Protein AF-A0AAP8NMT0-F1 (afdb_monomer_lite)

Secondary structure (DSSP, 8-state):
--HHHHHHHHHHHHHHHHHHHHHHHHHHHHHHHHHTS-TT-HHHHHHHHHHHHHHHHHHHHHHHHHHHHHT--

pLDDT: mean 97.11, std 3.88, range [67.81, 98.75]

Structure (mmCIF, N/CA/C/O backbone):
data_AF-A0AAP8NMT0-F1
#
_entry.id   AF-A0AAP8NMT0-F1
#
loop_
_atom_site.group_PDB
_atom_site.id
_atom_site.type_symbol
_atom_site.label_atom_id
_atom_site.label_alt_id
_atom_site.label_comp_id
_atom_site.label_asym_id
_atom_site.label_entity_id
_atom_site.label_seq_id
_atom_site.pdbx_PDB_ins_code
_atom_site.Cartn_x
_atom_site.Cartn_y
_atom_site.Cartn_z
_atom_site.occupancy
_atom_site.B_iso_or_equiv
_atom_site.auth_seq_id
_atom_site.auth_comp_id
_atom_site.auth_asym_id
_atom_site.auth_atom_id
_atom_site.pdbx_PDB_model_num
ATOM 1 N N . MET A 1 1 ? -15.665 5.876 22.240 1.00 88.06 1 MET A N 1
ATOM 2 C CA . MET A 1 1 ? -16.304 6.545 21.068 1.00 88.06 1 MET A CA 1
ATOM 3 C C . MET A 1 1 ? -17.787 6.142 20.878 1.00 88.06 1 MET A C 1
ATOM 5 O O . MET A 1 1 ? -18.246 5.267 21.605 1.00 88.06 1 MET A O 1
ATOM 9 N N . ASN A 1 2 ? -18.586 6.762 19.983 1.00 95.06 2 ASN A N 1
ATOM 10 C CA . ASN A 1 2 ? -19.958 6.276 19.683 1.00 95.06 2 ASN A CA 1
ATOM 11 C C . ASN A 1 2 ? -19.937 5.207 18.569 1.00 95.06 2 ASN A C 1
ATOM 13 O O . ASN A 1 2 ? -18.938 5.086 17.865 1.00 95.06 2 ASN A O 1
ATOM 17 N N . LYS A 1 3 ? -21.023 4.432 18.411 1.00 94.88 3 LYS A N 1
ATOM 18 C CA . LYS A 1 3 ? -21.066 3.308 17.454 1.00 94.88 3 LYS A CA 1
ATOM 19 C C . LYS A 1 3 ? -20.797 3.740 16.009 1.00 94.88 3 LYS A C 1
ATOM 21 O O . LYS A 1 3 ? -20.091 3.034 15.306 1.00 94.88 3 LYS A O 1
ATOM 26 N N . GLN A 1 4 ? -21.348 4.878 15.590 1.00 97.06 4 GLN A N 1
ATOM 27 C CA . GLN A 1 4 ? -21.183 5.376 14.225 1.00 97.06 4 GLN A CA 1
ATOM 28 C C . GLN A 1 4 ? -19.719 5.731 13.935 1.00 97.06 4 GLN A C 1
ATOM 30 O O . GLN A 1 4 ? -19.170 5.272 12.947 1.00 97.06 4 GLN A O 1
ATOM 35 N N . ARG A 1 5 ? -19.070 6.468 14.843 1.00 97.06 5 ARG A N 1
ATOM 36 C CA . ARG A 1 5 ? -17.661 6.862 14.703 1.00 97.06 5 ARG A CA 1
ATOM 37 C C . ARG A 1 5 ? -16.696 5.674 14.763 1.00 97.06 5 ARG A C 1
ATOM 39 O O . ARG A 1 5 ? -15.703 5.692 14.059 1.00 97.06 5 ARG A O 1
ATOM 46 N N . ARG A 1 6 ? -16.988 4.643 15.573 1.00 95.62 6 ARG A N 1
ATOM 47 C CA . ARG A 1 6 ? -16.218 3.381 15.550 1.00 95.62 6 ARG A CA 1
ATOM 48 C C . ARG A 1 6 ? -16.284 2.710 14.191 1.00 95.62 6 ARG A C 1
ATOM 50 O O . ARG A 1 6 ? -15.243 2.394 13.643 1.00 95.62 6 ARG A O 1
ATOM 57 N N . LYS A 1 7 ? -17.489 2.584 13.633 1.00 96.00 7 LYS A N 1
ATOM 58 C CA . LYS A 1 7 ? -17.657 2.008 12.302 1.00 96.00 7 LYS A CA 1
ATOM 59 C C . LYS A 1 7 ? -16.896 2.807 11.239 1.00 96.00 7 LYS A C 1
ATOM 61 O O . LYS A 1 7 ? -16.228 2.222 10.410 1.00 96.00 7 LYS A O 1
ATOM 66 N N . GLU A 1 8 ? -16.964 4.136 11.284 1.00 97.44 8 GLU A N 1
ATOM 67 C CA . GLU A 1 8 ? -16.216 4.981 10.342 1.00 97.44 8 GLU A CA 1
ATOM 68 C C . GLU A 1 8 ? -14.694 4.784 10.451 1.00 97.44 8 GLU A C 1
ATOM 70 O O . GLU A 1 8 ? -14.001 4.903 9.449 1.00 97.44 8 GLU A O 1
ATOM 75 N N . ILE A 1 9 ? -14.168 4.468 11.638 1.00 97.31 9 ILE A N 1
ATOM 76 C CA . ILE A 1 9 ? -12.742 4.162 11.833 1.00 97.31 9 ILE A CA 1
ATOM 77 C C . ILE A 1 9 ? -12.387 2.754 11.353 1.00 97.31 9 ILE A C 1
ATOM 79 O O . ILE A 1 9 ? -11.350 2.603 10.717 1.00 97.31 9 ILE A O 1
ATOM 83 N N . GLU A 1 10 ? -13.249 1.763 11.590 1.00 96.38 10 GLU A N 1
ATOM 84 C CA . GLU A 1 10 ? -13.119 0.420 10.999 1.00 96.38 10 GLU A CA 1
ATOM 85 C C . GLU A 1 10 ? -13.092 0.518 9.462 1.00 96.38 10 GLU A C 1
ATOM 87 O O . GLU A 1 10 ? -12.164 0.029 8.829 1.00 96.38 10 GLU A O 1
ATOM 92 N N . ASP A 1 11 ? -14.027 1.268 8.865 1.00 97.62 11 ASP A N 1
ATOM 93 C CA . ASP A 1 11 ? -14.072 1.489 7.416 1.00 97.62 11 ASP A CA 1
ATOM 94 C C . ASP A 1 11 ? -12.788 2.199 6.910 1.00 97.62 11 ASP A C 1
ATOM 96 O O . ASP A 1 11 ? -12.306 1.925 5.811 1.00 97.62 11 ASP A O 1
ATOM 100 N N . LEU A 1 12 ? -12.211 3.138 7.676 1.00 98.25 12 LEU A N 1
ATOM 101 C CA . LEU A 1 12 ? -10.938 3.788 7.322 1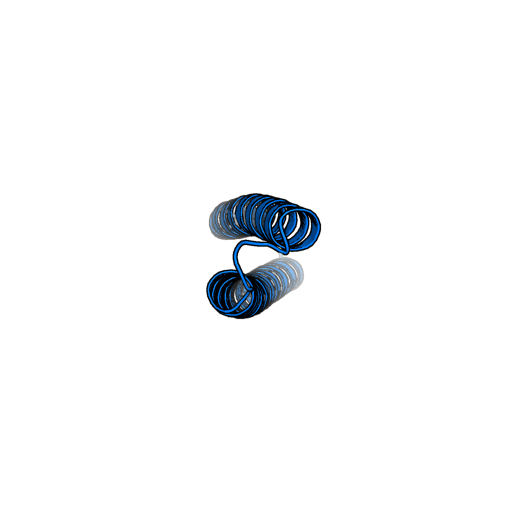.00 98.25 12 LEU A CA 1
ATOM 102 C C . LEU A 1 12 ? -9.749 2.823 7.389 1.00 98.25 12 LEU A C 1
ATOM 104 O O . LEU A 1 12 ? -8.878 2.893 6.524 1.00 98.25 12 LEU A O 1
ATOM 108 N N . HIS A 1 13 ? -9.712 1.948 8.393 1.00 97.94 13 HIS A N 1
ATOM 109 C CA . HIS A 1 13 ? -8.686 0.916 8.538 1.00 97.94 13 HIS A CA 1
ATOM 110 C C . HIS A 1 13 ? -8.719 -0.054 7.352 1.00 97.94 13 HIS A C 1
ATOM 112 O O . HIS A 1 13 ? -7.703 -0.190 6.670 1.00 97.94 13 HIS A O 1
ATOM 118 N N . ASP A 1 14 ? -9.898 -0.579 7.004 1.00 98.06 14 ASP A N 1
ATOM 119 C CA . ASP A 1 14 ? -10.083 -1.450 5.836 1.00 98.06 14 ASP A CA 1
ATOM 120 C C . ASP A 1 14 ? -9.623 -0.754 4.540 1.00 98.06 14 ASP A C 1
ATOM 122 O O . ASP A 1 14 ? -8.950 -1.340 3.689 1.00 98.06 14 ASP A O 1
ATOM 126 N N . ASN A 1 15 ? -9.956 0.530 4.365 1.00 98.56 15 ASN A N 1
ATOM 127 C CA . ASN A 1 15 ? -9.520 1.293 3.193 1.00 98.56 15 ASN A CA 1
ATOM 128 C C . ASN A 1 15 ? -7.993 1.447 3.132 1.00 98.56 15 ASN A C 1
ATOM 130 O O . ASN A 1 15 ? -7.420 1.349 2.049 1.00 98.56 15 ASN A O 1
ATOM 134 N N . LEU A 1 16 ? -7.330 1.686 4.267 1.00 98.56 16 LEU A N 1
ATOM 135 C CA . LEU A 1 16 ? -5.870 1.781 4.319 1.00 98.56 16 LEU A CA 1
ATOM 136 C C . LEU A 1 16 ? -5.202 0.439 4.008 1.00 98.56 16 LEU A C 1
ATOM 138 O O . LEU A 1 16 ? -4.213 0.438 3.282 1.00 98.56 16 LEU A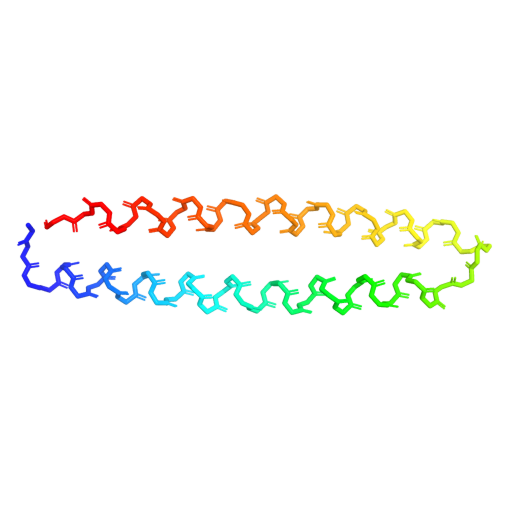 O 1
ATOM 142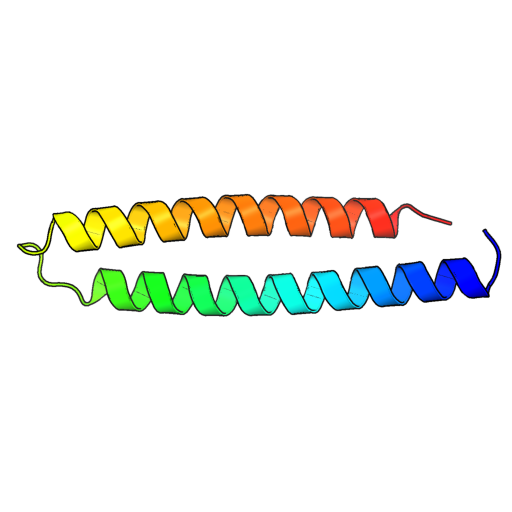 N N . GLN A 1 17 ? -5.753 -0.683 4.483 1.00 98.44 17 GLN A N 1
ATOM 143 C CA . GLN A 1 17 ? -5.257 -2.018 4.130 1.00 98.44 17 GLN A CA 1
ATOM 144 C C . GLN A 1 17 ? -5.330 -2.263 2.619 1.00 98.44 17 GLN A C 1
ATOM 146 O O . GLN A 1 17 ? -4.331 -2.619 2.004 1.00 98.44 17 GLN A O 1
ATOM 151 N N . ASN A 1 18 ? -6.475 -1.967 1.995 1.00 98.56 18 ASN A N 1
ATOM 152 C CA . ASN A 1 18 ? -6.628 -2.106 0.543 1.00 98.56 18 ASN A CA 1
ATOM 153 C C . ASN A 1 18 ? -5.647 -1.213 -0.240 1.00 98.56 18 ASN A C 1
ATOM 155 O O . ASN A 1 18 ? -5.124 -1.614 -1.282 1.00 98.56 18 ASN A O 1
ATOM 159 N N . LEU A 1 19 ? -5.400 0.013 0.238 1.00 98.69 19 LEU A N 1
ATOM 160 C CA . LEU A 1 19 ? -4.425 0.918 -0.375 1.00 98.69 19 LEU A CA 1
ATOM 161 C C . LEU A 1 19 ? -2.989 0.404 -0.229 1.00 98.69 19 LEU A C 1
ATOM 163 O O . LEU A 1 19 ? -2.227 0.534 -1.184 1.00 98.69 19 LEU A O 1
ATOM 167 N N . LEU A 1 20 ? -2.636 -0.174 0.925 1.00 98.69 20 LEU A N 1
ATOM 168 C CA . LEU A 1 20 ? -1.328 -0.786 1.155 1.00 98.69 20 LEU A CA 1
ATOM 169 C C . LEU A 1 20 ? -1.085 -1.929 0.166 1.00 98.69 20 LEU A C 1
ATOM 171 O O . LEU A 1 20 ? -0.124 -1.864 -0.590 1.00 98.69 20 LEU A O 1
ATOM 175 N N . GLU A 1 21 ? -2.004 -2.894 0.090 1.00 98.62 21 GLU A N 1
ATOM 176 C CA . GLU A 1 21 ? -1.898 -4.041 -0.826 1.00 98.62 21 GLU A CA 1
ATOM 177 C C . GLU A 1 21 ? -1.792 -3.595 -2.294 1.00 98.62 21 GLU A C 1
ATOM 179 O O . GLU A 1 21 ? -1.004 -4.130 -3.079 1.00 98.62 21 GLU A O 1
ATOM 184 N N . THR A 1 22 ? -2.569 -2.575 -2.675 1.00 98.75 22 THR A N 1
ATOM 185 C CA . THR A 1 22 ? -2.521 -2.012 -4.031 1.00 98.75 22 THR A CA 1
ATOM 186 C C . THR A 1 22 ? -1.163 -1.377 -4.322 1.00 98.75 22 THR A C 1
ATOM 188 O O . THR A 1 22 ? -0.625 -1.549 -5.414 1.00 98.75 22 THR A O 1
ATOM 191 N N . LEU A 1 23 ? -0.609 -0.627 -3.367 1.00 98.69 23 LEU A N 1
ATOM 192 C CA . LEU A 1 23 ? 0.679 0.037 -3.535 1.00 98.69 23 LEU A CA 1
ATOM 193 C C . LEU A 1 23 ? 1.838 -0.966 -3.572 1.00 98.69 23 LEU A C 1
ATOM 195 O O . LEU A 1 23 ? 2.722 -0.817 -4.409 1.00 98.69 23 LEU A O 1
ATOM 199 N N . GLU A 1 24 ? 1.805 -1.996 -2.724 1.00 98.56 24 GLU A N 1
ATOM 200 C CA . GLU A 1 24 ? 2.773 -3.099 -2.739 1.00 98.56 24 GLU A CA 1
ATOM 201 C C . GLU A 1 24 ? 2.764 -3.820 -4.091 1.00 98.56 24 GLU A C 1
ATOM 203 O O . GLU A 1 24 ? 3.822 -4.007 -4.682 1.00 98.56 24 GLU A O 1
ATOM 208 N N . THR A 1 25 ? 1.579 -4.105 -4.644 1.00 98.69 25 THR A N 1
ATOM 209 C CA . THR A 1 25 ? 1.452 -4.718 -5.980 1.00 98.69 25 THR A CA 1
ATOM 210 C C . THR A 1 25 ? 2.101 -3.852 -7.068 1.00 98.69 25 THR A C 1
ATOM 212 O O . THR A 1 25 ? 2.851 -4.353 -7.898 1.00 98.69 25 THR A O 1
ATOM 215 N N . ILE A 1 26 ? 1.851 -2.537 -7.067 1.00 98.69 26 ILE A N 1
ATOM 216 C CA . ILE A 1 26 ? 2.454 -1.616 -8.050 1.00 98.69 26 ILE A CA 1
ATOM 217 C C . ILE A 1 26 ? 3.975 -1.536 -7.870 1.00 98.69 26 ILE A C 1
ATOM 219 O O . ILE A 1 26 ? 4.713 -1.435 -8.848 1.00 98.69 26 ILE A O 1
ATOM 223 N N . MET A 1 27 ? 4.454 -1.563 -6.626 1.00 98.50 27 MET A N 1
ATOM 224 C CA . MET A 1 27 ? 5.882 -1.540 -6.330 1.00 98.50 27 MET A CA 1
ATOM 225 C C . MET A 1 27 ? 6.579 -2.805 -6.838 1.00 98.50 27 MET A C 1
ATOM 227 O O . MET A 1 27 ? 7.630 -2.685 -7.464 1.00 98.50 27 MET A O 1
ATOM 231 N N . GLU A 1 28 ? 5.975 -3.982 -6.651 1.00 98.56 28 GLU A N 1
ATOM 232 C CA . GLU A 1 28 ? 6.455 -5.245 -7.230 1.00 98.56 28 GLU A CA 1
ATOM 233 C C . GLU A 1 28 ? 6.507 -5.172 -8.767 1.00 98.56 28 GLU A C 1
ATOM 235 O O . GLU A 1 28 ? 7.523 -5.518 -9.371 1.00 98.56 28 GLU A O 1
ATOM 240 N N . GLU A 1 29 ? 5.461 -4.644 -9.414 1.00 98.56 29 GLU A N 1
ATOM 241 C CA . GLU A 1 29 ? 5.443 -4.439 -10.871 1.00 98.56 29 GLU A CA 1
ATOM 242 C C . GLU A 1 29 ? 6.564 -3.490 -11.348 1.00 98.56 29 GLU A C 1
ATOM 244 O O . GLU A 1 29 ? 7.175 -3.722 -12.397 1.00 98.56 29 GLU A O 1
ATOM 249 N N . GLU A 1 30 ? 6.866 -2.429 -10.593 1.00 98.44 30 GLU A N 1
ATOM 250 C CA . GLU A 1 30 ? 7.945 -1.484 -10.913 1.00 98.44 30 GLU A CA 1
ATOM 251 C C . GLU A 1 30 ? 9.338 -2.103 -10.700 1.00 98.44 30 GLU A C 1
ATOM 253 O O . GLU A 1 30 ? 10.253 -1.851 -11.491 1.00 98.44 30 GLU A O 1
ATOM 258 N N . GLU A 1 31 ? 9.511 -2.942 -9.673 1.00 98.25 31 GLU A N 1
ATOM 259 C CA . GLU A 1 31 ? 10.730 -3.731 -9.461 1.00 98.25 31 GLU A CA 1
ATOM 260 C C . GLU A 1 31 ? 10.977 -4.690 -10.629 1.00 98.25 31 GLU A C 1
ATOM 262 O O . GLU A 1 31 ? 12.066 -4.676 -11.212 1.00 98.25 31 GLU A O 1
ATOM 267 N N . GLU A 1 32 ? 9.955 -5.443 -11.045 1.00 98.38 32 GLU A N 1
ATOM 268 C CA . GLU A 1 32 ? 10.035 -6.321 -12.21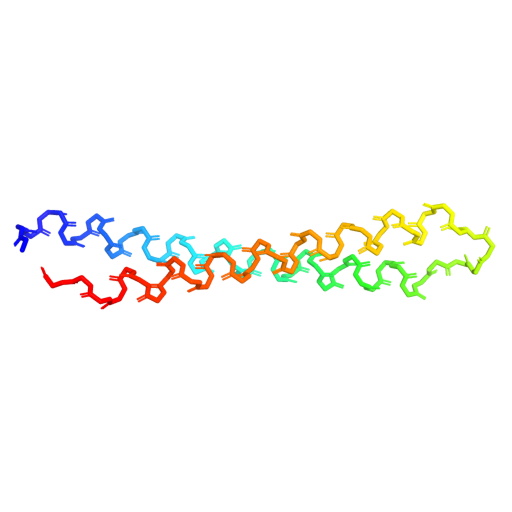4 1.00 98.38 32 GLU A CA 1
ATOM 269 C C . GLU A 1 32 ? 10.326 -5.537 -13.501 1.00 98.38 32 GLU A C 1
ATOM 271 O O . GLU A 1 32 ? 11.139 -5.959 -14.332 1.00 98.38 32 GLU A O 1
ATOM 276 N N . TYR A 1 33 ? 9.684 -4.382 -13.698 1.00 97.81 33 TYR A N 1
ATOM 277 C CA . TYR A 1 33 ? 9.948 -3.519 -14.848 1.00 97.81 33 TYR A CA 1
ATOM 278 C C . TYR A 1 33 ? 11.409 -3.056 -14.876 1.00 97.81 33 TYR A C 1
ATOM 280 O O . TYR A 1 33 ? 12.061 -3.167 -15.919 1.00 97.81 33 TYR A O 1
ATOM 288 N N . LYS A 1 34 ? 11.935 -2.585 -13.739 1.00 97.69 34 LYS A N 1
ATOM 289 C CA . LYS A 1 34 ? 13.324 -2.138 -13.595 1.00 97.69 34 LYS A CA 1
ATOM 290 C C . LYS A 1 34 ? 14.311 -3.268 -13.881 1.00 97.69 34 LYS A C 1
ATOM 292 O O . LYS A 1 34 ? 15.259 -3.051 -14.634 1.00 97.69 34 LYS A O 1
ATOM 297 N N . ASP A 1 35 ? 14.078 -4.461 -13.341 1.00 97.62 35 ASP A N 1
ATOM 298 C CA . ASP A 1 35 ? 14.959 -5.622 -13.523 1.00 97.62 35 ASP A CA 1
ATOM 299 C C . ASP A 1 35 ? 15.023 -6.090 -14.987 1.00 97.62 35 ASP A C 1
ATOM 301 O O . ASP A 1 35 ? 16.024 -6.656 -15.435 1.00 97.62 35 ASP A O 1
ATOM 305 N N . ASN A 1 36 ? 13.977 -5.801 -15.765 1.00 97.69 36 ASN A N 1
ATOM 306 C CA . ASN A 1 36 ? 13.922 -6.072 -17.199 1.00 97.69 36 ASN A CA 1
ATOM 307 C C . ASN A 1 36 ? 14.528 -4.953 -18.073 1.00 97.69 36 ASN A C 1
ATOM 309 O O . ASN A 1 36 ? 14.610 -5.110 -19.299 1.00 97.69 36 ASN A O 1
ATOM 313 N N . LEU A 1 37 ? 14.951 -3.819 -17.499 1.00 97.25 37 LEU A N 1
ATOM 314 C CA . LEU A 1 37 ? 15.561 -2.735 -18.268 1.00 97.25 37 LEU A CA 1
ATOM 315 C C . LEU A 1 37 ? 17.000 -3.078 -18.691 1.00 97.25 37 LEU A C 1
ATOM 317 O O . LEU A 1 37 ? 17.797 -3.569 -17.895 1.00 97.25 37 LEU A O 1
ATOM 321 N N . PRO A 1 38 ? 17.394 -2.746 -19.935 1.00 96.81 38 PRO A N 1
ATOM 322 C CA . PRO A 1 38 ? 18.792 -2.825 -20.340 1.00 96.81 38 PRO A CA 1
ATOM 323 C C . PRO A 1 38 ? 19.678 -1.898 -19.494 1.00 96.81 38 PRO A C 1
ATOM 325 O O . PRO A 1 38 ? 19.334 -0.732 -19.301 1.00 96.81 38 PRO A O 1
ATOM 328 N N . GLU A 1 39 ? 20.867 -2.362 -19.094 1.00 92.94 39 GLU A N 1
ATOM 329 C CA . GLU A 1 39 ? 21.812 -1.597 -18.251 1.00 92.94 39 GLU A CA 1
ATOM 330 C C . GLU A 1 39 ? 22.157 -0.204 -18.807 1.00 92.94 39 GLU A C 1
ATOM 332 O O . GLU A 1 39 ? 22.438 0.724 -18.057 1.00 92.94 39 GLU A O 1
ATOM 337 N N . ASN A 1 40 ? 22.115 -0.018 -20.131 1.00 95.69 40 ASN A N 1
ATOM 338 C CA . ASN A 1 40 ? 22.406 1.274 -20.754 1.00 95.69 40 ASN A CA 1
ATOM 339 C C . ASN A 1 40 ? 21.290 2.325 -20.576 1.00 95.69 40 ASN A C 1
ATOM 341 O O . ASN A 1 40 ? 21.492 3.488 -20.933 1.00 95.69 40 ASN A O 1
ATOM 345 N N . MET A 1 41 ? 20.137 1.954 -20.014 1.00 96.94 41 MET A N 1
ATOM 346 C CA . MET A 1 41 ? 19.002 2.836 -19.726 1.00 96.94 41 MET A CA 1
ATOM 347 C C . MET A 1 41 ? 19.109 3.474 -18.331 1.00 96.94 41 MET A C 1
ATOM 349 O O . MET A 1 41 ? 18.100 3.619 -17.643 1.00 96.94 41 MET A O 1
ATOM 353 N N . PHE A 1 42 ? 20.313 3.898 -17.930 1.00 94.31 42 PHE A N 1
ATOM 354 C CA . PHE A 1 42 ? 20.627 4.427 -16.593 1.00 94.31 42 PHE A CA 1
ATOM 355 C C . PHE A 1 42 ? 19.595 5.426 -16.050 1.00 94.31 42 PHE A C 1
ATOM 357 O O . PHE A 1 42 ? 19.105 5.250 -14.943 1.00 94.31 42 PHE A O 1
ATOM 364 N N . ASN A 1 43 ? 19.187 6.421 -16.848 1.00 97.19 43 ASN A N 1
ATOM 365 C CA . ASN A 1 43 ? 18.207 7.425 -16.409 1.00 97.19 43 ASN A CA 1
ATOM 366 C C . ASN A 1 43 ? 16.836 6.822 -16.056 1.00 97.19 43 ASN A C 1
ATOM 368 O O . ASN A 1 43 ? 16.126 7.377 -15.228 1.00 97.19 43 ASN A O 1
ATOM 372 N N . ARG A 1 44 ? 16.422 5.735 -16.724 1.00 97.56 44 ARG A N 1
ATOM 373 C CA . ARG A 1 44 ? 15.154 5.059 -16.411 1.00 97.56 44 ARG A CA 1
ATOM 374 C C . ARG A 1 44 ? 15.287 4.175 -15.184 1.00 97.56 44 ARG A C 1
ATOM 376 O O . ARG A 1 44 ? 14.380 4.183 -14.371 1.00 97.56 44 ARG A O 1
ATOM 383 N N . ILE A 1 45 ? 16.414 3.477 -15.048 1.00 98.19 45 ILE A N 1
ATOM 384 C CA . ILE A 1 45 ? 16.716 2.679 -13.856 1.00 98.19 45 ILE A CA 1
ATOM 385 C C . ILE A 1 45 ? 16.687 3.584 -12.619 1.00 98.19 45 ILE A C 1
ATOM 387 O O . ILE A 1 45 ? 15.953 3.297 -11.684 1.00 98.19 45 ILE A O 1
ATOM 391 N N . GLU A 1 46 ? 17.372 4.730 -12.662 1.00 98.12 46 GLU A N 1
ATOM 392 C CA . GLU A 1 46 ? 17.374 5.708 -11.566 1.00 98.12 46 GLU A CA 1
ATOM 393 C C . GLU A 1 46 ? 15.963 6.255 -11.270 1.00 98.12 46 GLU A C 1
ATOM 395 O O . GLU A 1 46 ? 15.593 6.450 -10.114 1.00 98.12 46 GLU A O 1
ATOM 400 N N . GLN A 1 47 ? 15.137 6.497 -12.295 1.00 98.31 47 GLN A N 1
ATOM 401 C CA . GLN A 1 47 ? 13.742 6.917 -12.093 1.00 98.31 47 GLN A CA 1
ATOM 402 C C . GLN A 1 47 ? 12.915 5.839 -11.388 1.00 98.31 47 GLN A C 1
ATOM 404 O O . GLN A 1 47 ? 12.210 6.162 -10.434 1.00 98.31 47 GLN A O 1
ATOM 409 N N . SER A 1 48 ? 13.030 4.586 -11.828 1.00 98.19 48 SER A N 1
ATOM 410 C CA . SER A 1 48 ? 12.351 3.447 -11.211 1.00 98.19 48 SER A CA 1
ATOM 411 C C . SER A 1 48 ? 12.820 3.221 -9.773 1.00 98.19 48 SER A C 1
ATOM 413 O O . SER A 1 48 ? 11.994 3.064 -8.883 1.00 98.19 48 SER A O 1
ATOM 415 N N . GLU A 1 49 ? 14.126 3.299 -9.496 1.00 98.38 49 GLU A N 1
ATOM 416 C CA . GLU A 1 49 ? 14.670 3.190 -8.132 1.00 98.38 49 GLU A CA 1
ATOM 417 C C . GLU A 1 49 ? 14.116 4.270 -7.197 1.00 98.38 49 GLU A C 1
ATOM 419 O O . GLU A 1 49 ? 13.696 3.968 -6.080 1.00 98.38 49 GLU A O 1
ATOM 424 N N . ASN A 1 50 ? 14.054 5.521 -7.660 1.00 98.50 50 ASN A N 1
ATOM 425 C CA . ASN A 1 50 ? 13.472 6.614 -6.880 1.00 98.50 50 ASN A CA 1
ATOM 426 C C . ASN A 1 50 ? 11.964 6.423 -6.644 1.00 98.50 50 ASN A C 1
ATOM 428 O O . ASN A 1 50 ? 11.458 6.766 -5.570 1.00 98.50 50 ASN A O 1
ATOM 432 N N . ALA A 1 51 ? 11.242 5.891 -7.635 1.00 98.44 51 ALA A N 1
ATOM 433 C CA . ALA A 1 51 ? 9.824 5.576 -7.504 1.00 98.44 51 ALA A CA 1
ATOM 4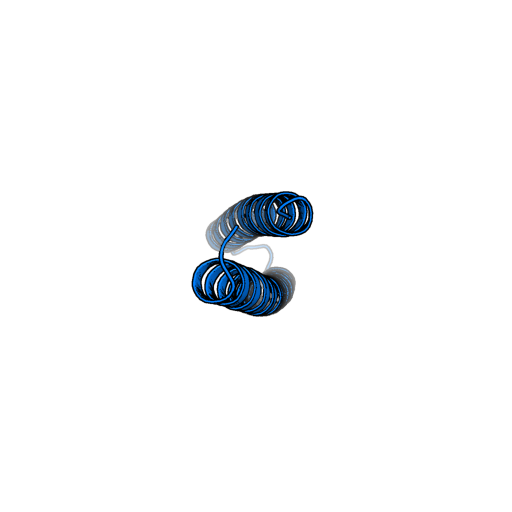34 C C . ALA A 1 51 ? 9.600 4.469 -6.466 1.00 98.44 51 ALA A C 1
ATOM 436 O O . ALA A 1 51 ? 8.811 4.670 -5.547 1.00 98.44 51 ALA A O 1
ATOM 437 N N . ILE A 1 52 ? 10.344 3.361 -6.555 1.00 98.69 52 ILE A N 1
ATOM 438 C CA . ILE A 1 52 ? 10.305 2.247 -5.594 1.00 98.69 52 ILE A CA 1
ATOM 439 C C . ILE A 1 52 ? 10.599 2.747 -4.178 1.00 98.69 52 ILE A C 1
ATOM 441 O O . ILE A 1 52 ? 9.822 2.487 -3.266 1.00 98.69 52 ILE A O 1
ATOM 445 N N . TYR A 1 53 ? 11.653 3.550 -4.001 1.00 98.69 53 TYR A N 1
ATOM 446 C CA . TYR A 1 53 ? 11.985 4.137 -2.701 1.00 98.69 53 TYR A CA 1
ATOM 447 C C . TYR A 1 53 ? 10.829 4.979 -2.132 1.00 98.69 53 TYR A C 1
ATOM 449 O O . TYR A 1 53 ? 10.460 4.838 -0.968 1.00 98.69 53 TYR A O 1
ATOM 457 N N . SER A 1 54 ? 10.203 5.810 -2.970 1.00 98.69 54 SER A N 1
ATOM 458 C CA . SER A 1 54 ? 9.056 6.630 -2.558 1.00 98.69 54 SER A CA 1
ATOM 459 C C . SER A 1 54 ? 7.824 5.782 -2.210 1.00 98.69 54 SER A C 1
ATOM 461 O O . SER A 1 54 ? 7.080 6.124 -1.290 1.00 98.69 54 SER A O 1
ATOM 463 N N . MET A 1 55 ? 7.592 4.683 -2.936 1.00 98.69 55 MET A N 1
ATOM 464 C CA . MET A 1 55 ? 6.502 3.743 -2.652 1.00 98.69 55 MET A CA 1
ATOM 465 C C . MET A 1 55 ? 6.739 2.997 -1.339 1.00 98.69 55 MET A C 1
ATOM 467 O O . MET A 1 55 ? 5.814 2.899 -0.537 1.00 98.69 55 MET A O 1
ATOM 471 N N . GLN A 1 56 ? 7.975 2.578 -1.062 1.00 98.69 56 GLN A N 1
ATOM 472 C CA . GLN A 1 56 ? 8.339 1.949 0.205 1.00 98.69 56 GLN A CA 1
ATOM 473 C C . GLN A 1 56 ? 8.080 2.884 1.399 1.00 98.69 56 GLN A C 1
ATOM 475 O O . GLN A 1 56 ? 7.425 2.481 2.361 1.00 98.69 56 GLN A O 1
ATOM 480 N N . GLU A 1 57 ? 8.511 4.150 1.324 1.00 98.69 57 GLU A N 1
ATOM 481 C CA . GLU A 1 57 ? 8.227 5.144 2.373 1.00 98.69 57 GLU A CA 1
ATOM 482 C C . GLU A 1 57 ? 6.714 5.340 2.581 1.00 98.69 57 GLU A C 1
ATOM 484 O O . GLU A 1 57 ? 6.235 5.467 3.714 1.00 98.69 57 GLU A O 1
ATOM 489 N N . ALA A 1 58 ? 5.936 5.340 1.497 1.00 98.69 58 ALA A N 1
ATOM 490 C CA . ALA A 1 58 ? 4.484 5.438 1.571 1.00 98.69 58 ALA A CA 1
ATOM 491 C C . ALA A 1 58 ? 3.845 4.190 2.215 1.00 98.69 58 ALA A C 1
ATOM 493 O O . ALA A 1 58 ? 2.964 4.349 3.065 1.00 98.69 58 ALA A O 1
ATOM 494 N N . CYS A 1 59 ? 4.308 2.975 1.899 1.00 98.69 59 CYS A N 1
ATOM 495 C CA . CYS A 1 59 ? 3.864 1.736 2.551 1.00 98.69 59 CYS A CA 1
ATOM 496 C C . CYS A 1 59 ? 4.137 1.752 4.064 1.00 98.69 59 CYS A C 1
ATOM 498 O O . CYS A 1 59 ? 3.255 1.411 4.858 1.00 98.69 59 CYS A O 1
ATOM 500 N N . GLU A 1 60 ? 5.319 2.210 4.489 1.00 98.69 60 GLU A N 1
ATOM 501 C CA . GLU A 1 60 ? 5.668 2.354 5.911 1.00 98.69 60 GLU A CA 1
ATOM 502 C C . GLU A 1 60 ? 4.742 3.352 6.627 1.00 98.69 60 GLU A C 1
ATOM 504 O O . GLU A 1 60 ? 4.285 3.110 7.753 1.00 98.69 60 GLU A O 1
ATOM 509 N N . CYS A 1 61 ? 4.407 4.459 5.959 1.00 98.62 61 CYS A N 1
ATOM 510 C CA . CYS A 1 61 ? 3.478 5.460 6.478 1.00 98.62 61 CYS A CA 1
ATOM 511 C C . CYS A 1 61 ? 2.050 4.908 6.614 1.00 98.62 61 CYS A C 1
ATOM 513 O O . CYS A 1 61 ? 1.406 5.127 7.644 1.00 98.62 61 CYS A O 1
ATOM 515 N N . ILE A 1 62 ? 1.555 4.178 5.608 1.00 98.56 62 ILE A N 1
ATOM 516 C CA . ILE A 1 62 ? 0.225 3.549 5.644 1.00 98.56 62 ILE A CA 1
ATOM 517 C C . ILE A 1 62 ? 0.172 2.491 6.751 1.00 98.56 62 ILE A C 1
ATOM 519 O O . ILE A 1 62 ? -0.751 2.508 7.562 1.00 98.56 62 ILE A O 1
ATOM 523 N N . THR A 1 63 ? 1.193 1.639 6.854 1.00 98.50 63 THR A N 1
ATOM 524 C CA . THR A 1 63 ? 1.313 0.625 7.915 1.00 98.50 63 THR A CA 1
ATOM 525 C C . THR A 1 63 ? 1.284 1.265 9.302 1.00 98.50 63 THR A C 1
ATOM 527 O O . THR A 1 63 ? 0.567 0.817 10.195 1.00 98.50 63 THR A O 1
ATOM 530 N N . SER A 1 64 ? 2.012 2.368 9.484 1.00 98.38 64 SER A N 1
ATOM 531 C CA . SER A 1 64 ? 1.999 3.121 10.741 1.00 98.38 64 SER A CA 1
ATOM 532 C C . SER A 1 64 ? 0.612 3.694 11.059 1.00 98.38 64 SER A C 1
ATOM 534 O O . SER A 1 64 ? 0.177 3.660 12.213 1.00 98.38 64 SER A O 1
ATOM 536 N N . ALA A 1 65 ? -0.103 4.198 10.048 1.00 98.31 65 ALA A N 1
ATOM 537 C CA . ALA A 1 65 ? -1.465 4.698 10.209 1.00 98.31 65 ALA A CA 1
ATOM 538 C C . ALA A 1 65 ? -2.445 3.581 10.601 1.00 98.31 65 ALA A C 1
ATOM 540 O O . ALA A 1 65 ? -3.221 3.776 11.534 1.00 98.31 65 ALA A O 1
ATOM 541 N N . ILE A 1 66 ? -2.365 2.413 9.954 1.00 98.31 66 ILE A N 1
ATOM 542 C CA . ILE A 1 66 ? -3.150 1.212 10.287 1.00 98.31 66 ILE A CA 1
ATOM 543 C C . ILE A 1 66 ? -2.943 0.841 11.758 1.00 98.31 66 ILE A C 1
ATOM 545 O O . ILE A 1 66 ? -3.911 0.812 12.515 1.00 98.31 66 ILE A O 1
A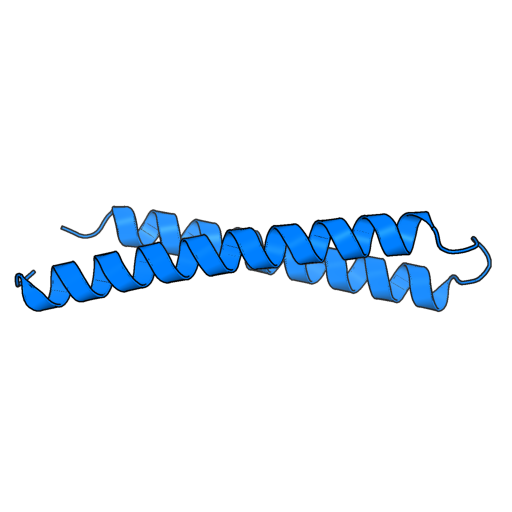TOM 549 N N . ASN A 1 67 ? -1.686 0.672 12.184 1.00 97.50 67 ASN A N 1
ATOM 550 C CA . ASN A 1 67 ? -1.351 0.323 13.569 1.00 97.50 67 ASN A CA 1
ATOM 551 C C . ASN A 1 67 ? -1.913 1.345 14.570 1.00 97.50 67 ASN A C 1
ATOM 553 O O . ASN A 1 67 ? -2.437 0.979 15.615 1.00 97.50 67 ASN A O 1
ATOM 557 N N . THR A 1 68 ? -1.855 2.638 14.237 1.00 97.62 68 THR A N 1
ATOM 558 C CA . THR A 1 68 ? -2.385 3.702 15.105 1.00 97.62 68 THR A CA 1
ATOM 559 C C . THR A 1 68 ? -3.917 3.669 15.191 1.00 97.62 68 THR A C 1
ATOM 561 O O . THR A 1 68 ? -4.478 4.003 16.233 1.00 97.62 68 THR A O 1
ATOM 564 N N . LEU A 1 69 ? -4.617 3.284 14.115 1.00 96.62 69 LEU A N 1
ATOM 565 C CA . LEU A 1 69 ? -6.076 3.130 14.136 1.00 96.62 69 LEU A CA 1
ATOM 566 C C . LEU A 1 69 ? -6.521 1.920 14.967 1.00 96.62 69 LEU A C 1
ATOM 568 O O . LEU A 1 69 ? -7.552 2.006 15.633 1.00 96.62 69 LEU A O 1
ATOM 572 N N . GLU A 1 70 ? -5.746 0.832 14.971 1.00 94.00 70 GLU A N 1
ATOM 573 C CA . GLU A 1 70 ? -6.024 -0.369 15.778 1.00 94.00 70 GLU A CA 1
ATOM 574 C C . GLU A 1 70 ? -5.981 -0.102 17.292 1.00 94.00 70 GLU A C 1
ATOM 576 O O . GLU A 1 70 ? -6.625 -0.811 18.065 1.00 94.00 70 GLU A O 1
ATOM 581 N N . GLU A 1 71 ? -5.282 0.949 17.727 1.00 95.06 71 GLU A N 1
ATOM 582 C CA . GLU A 1 71 ? -5.217 1.368 19.132 1.00 95.06 71 GLU A CA 1
ATOM 583 C C . GLU A 1 71 ? -6.462 2.158 19.604 1.00 95.06 71 GLU A C 1
ATOM 585 O O . GLU A 1 71 ? -6.565 2.501 20.785 1.00 95.06 71 GLU A O 1
ATOM 590 N N . ILE A 1 72 ? -7.417 2.480 18.718 1.00 93.19 72 ILE A N 1
ATOM 591 C CA . ILE A 1 72 ? -8.583 3.320 19.048 1.00 93.19 72 ILE A CA 1
ATOM 592 C C . ILE A 1 72 ? -9.774 2.489 19.581 1.00 93.19 72 ILE A C 1
ATOM 594 O O . ILE A 1 72 ? -10.353 1.682 18.857 1.00 93.19 72 ILE A O 1
ATOM 598 N N . GLU A 1 73 ? -10.230 2.783 20.814 1.00 67.81 73 GLU A N 1
ATOM 599 C CA . GLU A 1 73 ? -11.384 2.144 21.512 1.00 67.81 73 GLU A CA 1
ATOM 600 C C . GLU A 1 73 ? -12.774 2.858 21.393 1.00 67.81 73 GLU A C 1
ATOM 602 O O . GLU A 1 73 ? -12.932 4.099 21.581 1.00 67.81 73 GLU A O 1
#

Sequence (73 aa):
MNKQRRKEIEDLHDNLQNLLETLETIMEEEEEYKDNLPENMFNRIEQSENAIYSMQEACECITSAINTLEEIE

Radius of gyration: 16.99 Å; chains: 1; bounding box: 44×14×42 Å

Foldseek 3Di:
DDPVVLVVLVVVLVVLVVVLVVLVVVLVVLVVVLVPDDPVPVVSNVVSVVVSVVSVVVSVVSVVVSVVSVPDD

Organism: NCBI:txid239935